Protein AF-A0A5N5EXM8-F1 (afdb_monomer_lite)

Organism: NCBI:txid2448454

Foldseek 3Di:
DDFDDDPNDTQDEDEDEDADPVVLVVVVVCVVVDVDSHAEYEHEPCWAQDPVRAIDNPSVLVSCVVCVVVHQYEYEDPDDPRHVVVSVVSPHPYYDDPCVPPVDDDDDDDDDDPVVVVVVVCVVVVVD

InterPro domains:
  IPR002638 Quinolinate phosphoribosyl transferase, C-terminal [PF01729] (15-112)
  IPR013785 Aldolase-type TIM barrel [G3DSA:3.20.20.70] (2-102)
  IPR027277 Nicotinate-nucleotide pyrophosphorylase/Putative pyrophosphorylase ModD [PTHR32179] (9-127)
  IPR036068 Nicotinate phosphoribosyltransferase-like, C-terminal [SSF51690] (15-113)

pLDDT: mean 89.44, std 12.54, range [37.5, 98.56]

Structure (mmCIF, N/CA/C/O backbone):
data_AF-A0A5N5EXM8-F1
#
_entry.id   AF-A0A5N5EXM8-F1
#
loop_
_atom_site.group_PDB
_atom_site.id
_atom_site.type_symbol
_atom_site.label_atom_id
_atom_site.label_alt_id
_atom_site.label_comp_id
_atom_site.label_asym_id
_atom_site.label_entity_id
_atom_site.label_seq_id
_atom_site.pdbx_PDB_ins_code
_atom_site.Cartn_x
_atom_site.Cartn_y
_atom_site.Cartn_z
_atom_site.occupancy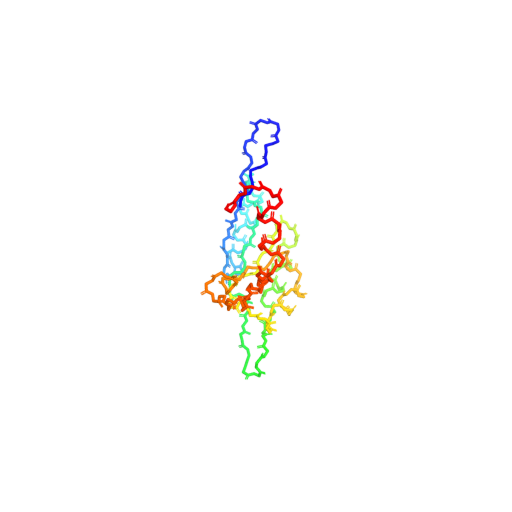
_atom_site.B_iso_or_equiv
_atom_site.auth_seq_id
_atom_site.auth_comp_id
_atom_site.auth_asym_id
_atom_site.auth_atom_id
_atom_site.pdbx_PDB_model_num
ATOM 1 N N . MET A 1 1 ? -4.804 11.416 -8.359 1.00 49.91 1 MET A N 1
ATOM 2 C CA . MET A 1 1 ? -5.907 12.029 -7.591 1.00 49.91 1 MET A CA 1
ATOM 3 C C . MET A 1 1 ? -6.946 12.555 -8.580 1.00 49.91 1 MET A C 1
ATOM 5 O O . MET A 1 1 ? -6.707 13.566 -9.232 1.00 49.91 1 MET A O 1
ATOM 9 N N . MET A 1 2 ? -8.022 11.794 -8.800 1.00 37.50 2 MET A N 1
ATOM 10 C CA . MET A 1 2 ? -9.098 12.139 -9.739 1.00 37.50 2 MET A CA 1
ATOM 11 C C . MET A 1 2 ? -10.148 12.976 -9.007 1.00 37.50 2 MET A C 1
ATOM 13 O O . MET A 1 2 ? -10.551 12.634 -7.904 1.00 37.50 2 MET A O 1
ATOM 17 N N . LYS A 1 3 ? -10.577 14.088 -9.606 1.00 45.25 3 LYS A N 1
ATOM 18 C CA . LYS A 1 3 ? -11.705 14.878 -9.104 1.00 45.25 3 LYS A CA 1
ATOM 19 C C . LYS A 1 3 ? -12.988 14.229 -9.613 1.00 45.25 3 LYS A C 1
ATOM 21 O O . LYS A 1 3 ? -13.165 14.152 -10.826 1.00 45.25 3 LYS A O 1
ATOM 26 N N . VAL A 1 4 ? -13.877 13.800 -8.722 1.00 53.84 4 VAL A N 1
ATOM 27 C CA . VAL A 1 4 ? -15.237 13.397 -9.103 1.00 53.84 4 VAL A CA 1
ATOM 28 C C . VAL A 1 4 ? -16.201 14.461 -8.597 1.00 53.84 4 VAL A C 1
ATOM 30 O O . VAL A 1 4 ? -16.301 14.720 -7.399 1.00 53.84 4 VAL A O 1
ATOM 33 N N . GLN A 1 5 ? -16.877 15.119 -9.534 1.00 46.78 5 GLN A N 1
ATOM 34 C CA . GLN A 1 5 ? -17.912 16.100 -9.242 1.00 46.78 5 GLN A CA 1
ATOM 35 C C . GLN A 1 5 ? -19.246 15.360 -9.153 1.00 46.78 5 GLN A C 1
ATOM 37 O O . GLN A 1 5 ? -19.756 14.883 -10.163 1.00 46.78 5 GLN A O 1
ATOM 42 N N . VAL A 1 6 ? -19.790 15.244 -7.942 1.00 57.97 6 VAL A N 1
ATOM 43 C CA . VAL A 1 6 ? -21.138 14.715 -7.702 1.00 57.97 6 VAL A CA 1
ATOM 44 C C . VAL A 1 6 ? -21.958 15.859 -7.113 1.00 57.97 6 VAL A C 1
ATOM 46 O O . VAL A 1 6 ? -21.540 16.481 -6.138 1.00 57.97 6 VAL A O 1
ATOM 49 N N . ASP A 1 7 ? -23.071 16.199 -7.762 1.00 62.25 7 ASP A N 1
ATOM 50 C CA . ASP A 1 7 ? -24.045 17.204 -7.307 1.00 62.25 7 ASP A CA 1
ATOM 51 C C . ASP A 1 7 ? -23.477 18.607 -7.011 1.00 62.25 7 ASP A C 1
ATOM 53 O O . ASP A 1 7 ? -23.943 19.320 -6.126 1.00 62.25 7 ASP A O 1
ATOM 57 N N . GLY A 1 8 ? -22.446 19.032 -7.750 1.00 61.28 8 GLY A N 1
ATOM 58 C CA . GLY A 1 8 ? -21.859 20.372 -7.605 1.00 61.28 8 GLY A CA 1
ATOM 59 C C . GLY A 1 8 ? -20.961 20.557 -6.374 1.00 61.28 8 GLY A C 1
ATOM 60 O O . GLY A 1 8 ? -20.442 21.653 -6.169 1.00 61.28 8 GLY A O 1
ATOM 61 N N . VAL A 1 9 ? -20.720 19.497 -5.596 1.00 61.97 9 VAL A N 1
ATOM 62 C CA . VAL A 1 9 ? -19.810 19.502 -4.446 1.00 61.97 9 VAL A CA 1
ATOM 63 C C . VAL A 1 9 ? -18.504 18.804 -4.829 1.00 61.97 9 VAL A C 1
ATOM 65 O O . VAL A 1 9 ? -18.501 17.682 -5.338 1.00 61.97 9 VAL A O 1
ATOM 68 N N . PHE A 1 10 ? -17.369 19.467 -4.594 1.00 64.44 10 PHE A N 1
ATOM 69 C CA . PHE A 1 10 ? -16.054 18.854 -4.777 1.00 64.44 10 PHE A CA 1
ATOM 70 C C . PHE A 1 10 ? -15.818 17.810 -3.684 1.00 64.44 10 PHE A C 1
ATOM 72 O O . PHE A 1 10 ? -15.645 18.156 -2.515 1.00 64.44 10 PHE A O 1
ATOM 79 N N . ARG A 1 11 ? -15.795 16.530 -4.066 1.00 64.25 11 ARG A N 1
ATOM 80 C CA . ARG A 1 11 ? -15.317 15.448 -3.206 1.00 64.25 11 ARG A CA 1
ATOM 81 C C . ARG A 1 11 ? -13.817 15.284 -3.428 1.00 64.25 11 ARG A C 1
ATOM 83 O O . ARG A 1 11 ? -13.375 15.065 -4.555 1.00 64.25 11 ARG A O 1
ATOM 90 N N . PHE A 1 12 ? -13.050 15.446 -2.359 1.00 76.94 12 PHE A N 1
ATOM 91 C CA . PHE A 1 12 ? -11.625 15.151 -2.340 1.00 76.94 12 PHE A CA 1
ATOM 92 C C . PHE A 1 12 ? -11.425 13.877 -1.538 1.00 76.94 12 PHE A C 1
ATOM 94 O O . PHE A 1 12 ? -11.773 13.836 -0.358 1.00 76.94 12 PHE A O 1
ATOM 101 N N . ASP A 1 13 ? -10.863 12.865 -2.185 1.00 81.75 13 ASP A N 1
ATOM 102 C CA . ASP A 1 13 ? -10.449 11.649 -1.503 1.00 81.75 13 ASP A CA 1
ATOM 103 C C . ASP A 1 13 ? -9.234 11.993 -0.642 1.00 81.75 13 ASP A C 1
ATOM 105 O O . ASP A 1 13 ? -8.198 12.428 -1.157 1.00 81.75 13 ASP A O 1
ATOM 109 N N . SER A 1 14 ? -9.381 11.870 0.678 1.00 91.00 14 SER A N 1
ATOM 110 C CA . SER A 1 14 ? -8.264 11.994 1.610 1.00 91.00 14 SER A CA 1
ATOM 111 C C . SER A 1 14 ? -7.818 10.623 2.104 1.00 91.00 14 SER A C 1
ATOM 113 O O . SER A 1 14 ? -8.627 9.709 2.299 1.00 91.00 14 SER A O 1
ATOM 115 N N . GLN A 1 15 ? -6.509 10.506 2.303 1.00 96.00 15 GLN A N 1
ATOM 116 C CA . GLN A 1 15 ? -5.807 9.330 2.800 1.00 96.00 15 GLN A CA 1
ATOM 117 C C . GLN A 1 15 ? -5.000 9.734 4.029 1.00 96.00 15 GLN A C 1
ATOM 119 O O . GLN A 1 15 ? -4.482 10.851 4.092 1.00 96.00 15 GLN A O 1
ATOM 124 N N . VAL A 1 16 ? -4.891 8.823 4.991 1.00 97.44 16 VAL A N 1
ATOM 125 C CA . VAL A 1 16 ? -4.040 8.983 6.172 1.00 97.44 16 VAL A CA 1
ATOM 126 C C . VAL A 1 16 ? -3.047 7.831 6.245 1.00 97.44 16 VAL A C 1
ATOM 128 O O . VAL A 1 16 ? -3.393 6.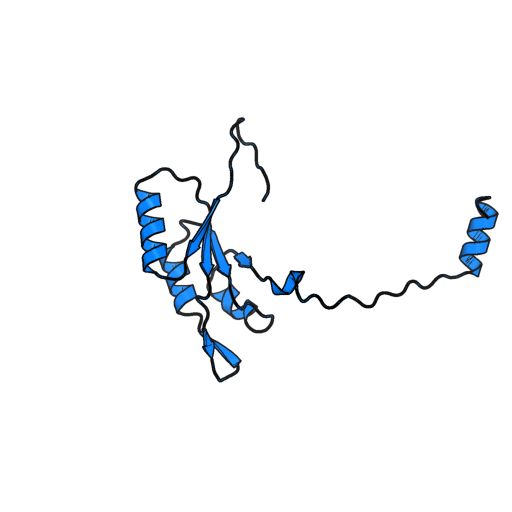697 5.924 1.00 97.44 16 VAL A O 1
ATOM 131 N N . GLU A 1 17 ? -1.813 8.126 6.636 1.00 98.25 17 GLU A N 1
ATOM 132 C CA . GLU A 1 17 ? -0.782 7.123 6.902 1.00 98.25 17 GLU A CA 1
ATOM 133 C C . GLU A 1 17 ? -0.829 6.689 8.365 1.00 98.25 17 GLU A C 1
ATOM 135 O O . GLU A 1 17 ? -1.009 7.518 9.256 1.00 98.25 17 GLU A O 1
ATOM 140 N N . THR A 1 18 ? -0.645 5.393 8.597 1.00 98.38 18 THR A N 1
ATOM 141 C CA . THR A 1 18 ? -0.538 4.781 9.920 1.00 98.38 18 THR A CA 1
ATOM 142 C C . THR A 1 18 ? 0.592 3.759 9.923 1.00 98.38 18 THR A C 1
ATOM 144 O O . THR A 1 18 ? 0.847 3.090 8.922 1.00 98.38 18 THR A O 1
ATOM 147 N N . ARG A 1 19 ? 1.265 3.637 11.063 1.00 97.75 19 ARG A N 1
ATOM 148 C CA . ARG A 1 19 ? 2.423 2.763 11.297 1.00 97.75 19 ARG A CA 1
ATOM 149 C C . ARG A 1 19 ? 2.211 1.822 12.475 1.00 97.75 19 ARG A C 1
ATOM 151 O O . ARG A 1 19 ? 2.975 0.880 12.663 1.00 97.75 19 ARG A O 1
ATOM 158 N N . THR A 1 20 ? 1.182 2.067 13.284 1.00 98.06 20 THR A N 1
ATOM 159 C CA . THR A 1 20 ? 0.875 1.279 14.482 1.00 98.06 20 THR A CA 1
ATOM 160 C C . THR A 1 20 ? -0.620 0.999 14.599 1.00 98.06 20 THR A C 1
ATOM 162 O O . THR A 1 20 ? -1.446 1.728 14.049 1.00 98.06 20 THR A O 1
ATOM 165 N N . PHE A 1 21 ? -0.985 -0.038 15.356 1.00 98.38 21 PHE A N 1
ATOM 166 C CA . PHE A 1 21 ? -2.390 -0.332 15.651 1.00 98.38 21 PHE A CA 1
ATOM 167 C C . PHE A 1 21 ? -3.078 0.801 16.417 1.00 98.38 21 PHE A C 1
ATOM 169 O O . PHE A 1 21 ? -4.220 1.120 16.112 1.00 98.38 21 PHE A O 1
ATOM 176 N N . GLU A 1 22 ? -2.370 1.465 17.335 1.00 98.44 22 GLU A N 1
ATOM 177 C CA . GLU A 1 22 ? -2.905 2.606 18.088 1.00 98.44 22 GLU A CA 1
ATOM 178 C C . GLU A 1 22 ? -3.304 3.765 17.156 1.00 98.44 22 GLU A C 1
ATOM 180 O O . GLU A 1 22 ? -4.329 4.415 17.352 1.00 98.44 22 GLU A O 1
ATOM 185 N N . GLU A 1 23 ? -2.518 4.025 16.108 1.00 98.56 23 GLU A N 1
ATOM 186 C CA . GLU A 1 23 ? -2.862 5.032 15.099 1.00 98.56 23 GLU A CA 1
ATOM 187 C C . GLU A 1 23 ? -4.089 4.626 14.277 1.00 98.56 23 GLU A C 1
ATOM 189 O O . GLU A 1 23 ? -4.958 5.466 14.040 1.00 98.56 23 GLU A O 1
ATOM 194 N N . ILE A 1 24 ? -4.207 3.349 13.893 1.00 98.44 24 ILE A N 1
ATOM 195 C CA . ILE A 1 24 ? -5.405 2.833 13.210 1.00 98.44 24 ILE A CA 1
ATOM 196 C C . ILE A 1 24 ? -6.636 3.015 14.103 1.00 98.44 24 ILE A C 1
ATOM 198 O O . ILE A 1 24 ? -7.655 3.535 13.650 1.00 98.44 24 ILE A O 1
ATOM 202 N N . GLU A 1 25 ? -6.550 2.631 15.376 1.00 98.44 25 GLU A N 1
ATOM 203 C CA . GLU A 1 25 ? -7.645 2.769 16.340 1.00 98.44 25 GLU A CA 1
ATOM 204 C C . GLU A 1 25 ? -8.081 4.228 16.498 1.00 98.44 25 GLU A C 1
ATOM 206 O O . GLU A 1 25 ? -9.276 4.510 16.429 1.00 98.44 25 GLU A O 1
ATOM 211 N N . LYS A 1 26 ? -7.133 5.169 16.596 1.00 98.25 26 LYS A N 1
ATOM 212 C CA . LYS A 1 26 ? -7.428 6.613 16.641 1.00 98.25 26 LYS A CA 1
ATOM 213 C C . LYS A 1 26 ? -8.160 7.099 15.394 1.00 98.25 26 LYS A C 1
ATOM 215 O O . LYS A 1 26 ? -9.089 7.900 15.498 1.00 98.25 26 LYS A O 1
ATOM 220 N N . VAL A 1 27 ? -7.767 6.622 14.211 1.00 97.56 27 VAL A N 1
ATOM 221 C CA . VAL A 1 27 ? -8.450 6.964 12.954 1.00 97.56 27 VAL A CA 1
ATOM 222 C C . VAL A 1 27 ? -9.884 6.430 12.954 1.00 97.56 27 VAL A C 1
ATOM 224 O O . VAL A 1 27 ? -10.813 7.162 12.603 1.00 97.56 27 VAL A O 1
ATOM 227 N N . LEU A 1 28 ? -10.080 5.179 13.377 1.00 97.38 28 LEU A N 1
ATOM 228 C CA . LEU A 1 28 ? -11.401 4.554 13.462 1.00 97.38 28 LEU A CA 1
ATOM 229 C C . LEU A 1 28 ? -12.298 5.251 14.495 1.00 97.38 28 LEU A C 1
ATOM 231 O O . LEU A 1 28 ? -13.473 5.498 14.217 1.00 97.38 28 LEU A O 1
ATOM 235 N N . GLU A 1 29 ? -11.750 5.611 15.656 1.00 97.38 29 GLU A N 1
ATOM 236 C CA . GLU A 1 29 ? -12.457 6.365 16.691 1.00 97.38 29 GLU A CA 1
ATOM 237 C C . GLU A 1 29 ? -12.905 7.728 16.155 1.00 97.38 29 GLU A C 1
ATOM 239 O O . GLU A 1 29 ? -14.099 8.043 16.190 1.00 97.38 29 GLU A O 1
ATOM 244 N N . TYR A 1 30 ? -11.982 8.501 15.575 1.00 95.88 30 TYR A N 1
ATOM 245 C CA . TYR A 1 30 ? -12.284 9.808 14.995 1.00 95.88 30 TYR A CA 1
ATOM 246 C C . TYR A 1 30 ? -13.385 9.721 13.930 1.00 95.88 30 TYR A C 1
ATOM 248 O O . TYR A 1 30 ? -14.337 10.506 13.943 1.00 95.88 30 TYR A O 1
ATOM 256 N N . ALA A 1 31 ? -13.291 8.735 13.035 1.00 94.31 31 ALA A N 1
ATOM 257 C CA . ALA A 1 31 ? -14.278 8.508 11.988 1.00 94.31 31 ALA A CA 1
ATOM 258 C C . ALA A 1 31 ? -15.656 8.082 12.516 1.00 94.31 31 ALA A C 1
ATOM 260 O O . ALA A 1 31 ? -16.668 8.364 11.876 1.00 94.31 31 ALA A O 1
ATOM 261 N N . SER A 1 32 ? -15.714 7.409 13.668 1.00 94.38 32 SER A N 1
ATOM 262 C CA . SER A 1 32 ? -16.983 7.021 14.295 1.00 94.38 32 SER A CA 1
ATOM 263 C C . SER A 1 32 ? -17.715 8.206 14.933 1.00 94.38 32 SER A C 1
ATOM 265 O O . SER A 1 32 ? -18.943 8.218 14.991 1.00 94.38 32 SER A O 1
ATOM 267 N N . GLN A 1 33 ? -16.967 9.215 15.387 1.00 95.38 33 GLN A N 1
ATOM 268 C CA . GLN A 1 33 ? -17.500 10.383 16.093 1.00 95.38 33 GLN A CA 1
ATOM 269 C C . GLN A 1 33 ? -17.756 11.571 15.159 1.00 95.38 33 GLN A C 1
ATOM 271 O O . GLN A 1 33 ? -18.595 12.423 15.450 1.00 95.38 33 GLN A O 1
ATOM 276 N N . THR A 1 34 ? -17.040 11.640 14.034 1.00 91.06 34 THR A N 1
ATOM 277 C CA . THR A 1 34 ? -17.049 12.793 13.132 1.00 91.06 34 THR A CA 1
ATOM 278 C C . THR A 1 34 ? -17.334 12.367 11.701 1.00 91.06 34 THR A C 1
ATOM 280 O O . THR A 1 34 ? -16.750 11.420 11.180 1.00 91.06 34 THR A O 1
ATOM 283 N N . LYS A 1 35 ? -18.178 13.134 11.003 1.00 88.62 35 LYS A N 1
ATOM 284 C CA . LYS A 1 35 ? -18.320 12.990 9.553 1.00 88.62 35 LYS A CA 1
ATOM 285 C C . LYS A 1 35 ? -17.009 13.403 8.878 1.00 88.62 35 LYS A C 1
ATOM 287 O O . LYS A 1 35 ? -16.699 14.589 8.808 1.00 88.62 35 LYS A O 1
ATOM 292 N N . THR A 1 36 ? -16.262 12.427 8.379 1.00 88.75 36 THR A N 1
ATOM 293 C CA . THR A 1 36 ? -14.971 12.629 7.711 1.00 88.75 36 THR A CA 1
ATOM 294 C C . THR A 1 36 ? -15.072 12.413 6.199 1.00 88.75 36 THR A C 1
ATOM 296 O O . THR A 1 36 ? -15.945 11.691 5.718 1.00 88.75 36 THR A O 1
ATOM 299 N N . SER A 1 37 ? -14.181 13.057 5.442 1.00 89.62 37 SER A N 1
ATOM 300 C CA . SER A 1 37 ? -13.953 12.781 4.017 1.00 89.62 37 SER A CA 1
ATOM 301 C C . SER A 1 37 ? -12.867 11.728 3.786 1.00 89.62 37 SER A C 1
ATOM 303 O O . SER A 1 37 ? -12.505 11.488 2.639 1.00 89.62 37 SER A O 1
ATOM 305 N N . LEU A 1 38 ? -12.315 11.148 4.859 1.00 93.44 38 LEU A N 1
ATOM 306 C CA . LEU A 1 38 ? -11.308 10.100 4.774 1.00 93.44 38 LEU A CA 1
ATOM 307 C C . LEU A 1 38 ? -11.868 8.907 4.001 1.00 93.44 38 LEU A C 1
ATOM 309 O O . LEU A 1 38 ? -12.969 8.436 4.275 1.00 93.44 38 LEU A O 1
ATOM 313 N N . THR A 1 3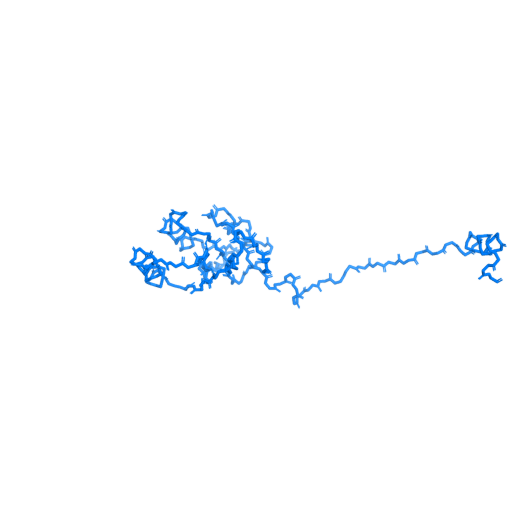9 ? -11.092 8.435 3.036 1.00 94.75 39 THR A N 1
ATOM 314 C CA . THR A 1 39 ? -11.471 7.324 2.152 1.00 94.75 39 THR A CA 1
ATOM 315 C C . THR A 1 39 ? -10.572 6.110 2.343 1.00 94.75 39 THR A C 1
ATOM 317 O O . THR A 1 39 ? -11.027 4.979 2.177 1.00 94.75 39 THR A O 1
ATOM 320 N N . ARG A 1 40 ? -9.317 6.336 2.753 1.00 97.12 40 ARG A N 1
ATOM 321 C CA . ARG A 1 40 ? -8.279 5.310 2.780 1.00 97.12 40 ARG A CA 1
ATOM 322 C C . ARG A 1 40 ? -7.335 5.446 3.966 1.00 97.12 40 ARG A C 1
ATOM 324 O O . ARG A 1 40 ? -6.943 6.556 4.331 1.00 97.12 40 ARG A O 1
ATOM 331 N N . ILE A 1 41 ? -6.915 4.304 4.498 1.00 98.38 41 ILE A N 1
ATOM 332 C CA . ILE A 1 41 ? -5.842 4.188 5.486 1.00 98.38 41 ILE A CA 1
ATOM 333 C C . ILE A 1 41 ? -4.659 3.473 4.830 1.00 98.38 41 ILE A C 1
ATOM 335 O O . ILE A 1 41 ? -4.793 2.356 4.329 1.00 98.38 41 ILE A O 1
ATOM 339 N N . MET A 1 42 ? -3.498 4.121 4.829 1.00 98.50 42 MET A N 1
ATOM 340 C CA . MET A 1 42 ? -2.237 3.524 4.404 1.00 98.50 42 MET A CA 1
ATOM 341 C C . MET A 1 42 ? -1.523 2.904 5.598 1.00 98.50 42 MET A C 1
ATOM 343 O O . MET A 1 42 ? -1.345 3.544 6.632 1.00 98.50 42 MET A O 1
ATOM 347 N N . LEU A 1 43 ? -1.130 1.653 5.427 1.00 98.38 43 LEU A N 1
ATOM 348 C CA . LEU A 1 43 ? -0.448 0.800 6.383 1.00 98.38 43 LEU A CA 1
ATOM 349 C C . LEU A 1 43 ? 1.035 0.795 6.002 1.00 98.38 43 LEU A C 1
ATOM 351 O O . LEU A 1 43 ? 1.465 0.025 5.140 1.00 98.38 43 LEU A O 1
ATOM 355 N N . ASP A 1 44 ? 1.798 1.721 6.582 1.00 97.44 44 ASP A N 1
ATOM 356 C CA . ASP A 1 44 ? 3.202 1.934 6.236 1.00 97.44 44 ASP A CA 1
ATOM 357 C C . ASP A 1 44 ? 4.123 1.004 7.034 1.00 97.44 44 ASP A C 1
ATOM 359 O O . ASP A 1 44 ? 4.070 0.949 8.264 1.00 97.44 44 ASP A O 1
ATOM 363 N N . ASN A 1 45 ? 4.985 0.278 6.317 1.00 93.38 45 ASN A N 1
ATOM 364 C CA . ASN A 1 45 ? 6.023 -0.598 6.866 1.00 93.38 45 ASN A CA 1
ATOM 365 C C . ASN A 1 45 ? 5.519 -1.681 7.846 1.00 93.38 45 ASN A C 1
ATOM 367 O O . ASN A 1 45 ? 6.246 -2.096 8.747 1.00 93.38 45 ASN A O 1
ATOM 371 N N . MET A 1 46 ? 4.305 -2.204 7.639 1.00 96.19 46 MET A N 1
ATOM 372 C CA . MET A 1 46 ? 3.740 -3.318 8.429 1.00 96.19 46 MET A CA 1
ATOM 373 C C . MET A 1 46 ? 4.140 -4.717 7.919 1.00 96.19 46 MET A C 1
ATOM 375 O O . MET A 1 46 ? 3.535 -5.721 8.293 1.00 96.19 46 MET A O 1
ATOM 379 N N . VAL A 1 47 ? 5.142 -4.786 7.041 1.00 94.88 47 VAL A N 1
ATOM 380 C CA . VAL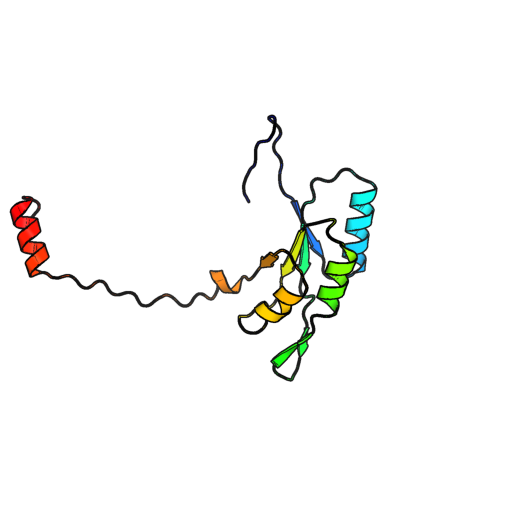 A 1 47 ? 5.680 -6.020 6.456 1.00 94.88 47 VAL A CA 1
ATOM 381 C C . VAL A 1 47 ? 7.138 -6.145 6.875 1.00 94.88 47 VAL A C 1
ATOM 383 O O . VAL A 1 47 ? 7.933 -5.235 6.636 1.00 94.88 47 VAL A O 1
ATOM 386 N N . VAL A 1 48 ? 7.499 -7.268 7.497 1.00 93.69 48 VAL A N 1
ATOM 387 C CA . VAL A 1 48 ? 8.830 -7.463 8.085 1.00 93.69 48 VAL A CA 1
ATOM 388 C C . VAL A 1 48 ? 9.635 -8.468 7.256 1.00 93.69 48 VAL A C 1
ATOM 390 O O . VAL A 1 48 ? 9.201 -9.609 7.109 1.00 93.69 48 VAL A O 1
ATOM 393 N N . PRO A 1 49 ? 10.817 -8.105 6.727 1.00 90.94 49 PRO A N 1
ATOM 394 C CA . PRO A 1 49 ? 11.699 -9.056 6.054 1.00 90.94 49 PRO A CA 1
ATOM 395 C C . PRO A 1 49 ? 12.210 -10.142 7.005 1.00 90.94 49 PRO A C 1
ATOM 397 O O . PRO A 1 49 ? 12.628 -9.854 8.127 1.00 90.94 49 PRO A O 1
ATOM 400 N N . LEU A 1 50 ? 12.232 -11.387 6.536 1.00 91.75 50 LEU A N 1
ATOM 401 C CA . LEU A 1 50 ? 12.753 -12.535 7.270 1.00 91.75 50 LEU A CA 1
ATOM 402 C C . LEU A 1 50 ? 14.138 -12.952 6.735 1.00 91.75 50 LEU A C 1
ATOM 404 O O . LEU A 1 50 ? 14.423 -12.785 5.546 1.00 91.75 50 LEU A O 1
ATOM 408 N N . PRO A 1 51 ? 15.013 -13.558 7.566 1.00 90.50 51 PRO A N 1
ATOM 409 C CA . PRO A 1 51 ? 16.364 -13.960 7.146 1.00 90.50 51 PRO A CA 1
ATOM 410 C C . PRO A 1 51 ? 16.415 -14.986 6.003 1.00 90.50 51 PRO A C 1
ATOM 412 O O . PRO A 1 51 ? 17.448 -15.142 5.360 1.00 90.50 51 PRO A O 1
ATOM 415 N N . ASN A 1 52 ? 15.319 -15.708 5.764 1.00 87.94 52 ASN A N 1
ATOM 416 C CA . ASN A 1 52 ? 15.190 -16.708 4.703 1.00 87.94 52 ASN A CA 1
ATOM 417 C C . ASN A 1 52 ? 14.778 -16.108 3.343 1.00 87.94 52 ASN A C 1
ATOM 419 O O . ASN A 1 52 ? 14.554 -16.868 2.404 1.00 87.94 52 ASN A O 1
ATOM 423 N N . GLY A 1 53 ? 14.657 -14.780 3.240 1.00 82.50 53 GLY A N 1
ATOM 424 C CA . GLY A 1 53 ? 14.227 -14.089 2.023 1.00 82.50 53 GLY A CA 1
ATOM 425 C C . GLY A 1 53 ? 12.708 -14.008 1.837 1.00 82.50 53 GLY A C 1
ATOM 426 O O . GLY A 1 53 ? 12.262 -13.504 0.811 1.00 82.50 53 GLY A O 1
ATOM 427 N N . ASP A 1 54 ? 11.921 -14.483 2.805 1.00 89.38 54 ASP A N 1
ATOM 428 C CA . ASP A 1 54 ? 10.467 -14.292 2.859 1.00 89.38 54 ASP A CA 1
ATOM 429 C C . ASP A 1 54 ? 10.116 -13.026 3.675 1.00 89.38 54 ASP A C 1
ATOM 431 O O . ASP A 1 54 ? 10.995 -12.331 4.190 1.00 89.38 54 ASP A O 1
ATOM 435 N N . VAL A 1 55 ? 8.828 -12.716 3.810 1.00 94.00 55 VAL A N 1
ATOM 436 C CA . VAL A 1 55 ? 8.311 -11.620 4.640 1.00 94.00 55 VAL A CA 1
ATOM 437 C C . VAL A 1 55 ? 7.239 -12.097 5.613 1.00 94.00 55 VAL A C 1
ATOM 439 O O . VAL A 1 55 ? 6.416 -12.949 5.282 1.00 94.00 55 VAL A O 1
ATOM 442 N N . ASP A 1 56 ? 7.215 -11.534 6.814 1.00 95.81 56 ASP A N 1
ATOM 443 C CA . ASP A 1 56 ? 6.101 -11.653 7.750 1.00 95.81 56 ASP A CA 1
ATOM 444 C C . ASP A 1 56 ? 5.086 -10.537 7.476 1.00 95.81 56 ASP A C 1
ATOM 446 O O . ASP A 1 56 ? 5.422 -9.350 7.469 1.00 95.81 56 ASP A O 1
ATOM 450 N N . VAL A 1 57 ? 3.845 -10.945 7.220 1.00 97.19 57 VAL A N 1
ATOM 451 C CA . VAL A 1 57 ? 2.708 -10.068 6.912 1.00 97.19 57 VAL A CA 1
ATOM 452 C C . VAL A 1 57 ? 1.640 -10.092 8.007 1.00 97.19 57 VAL A C 1
ATOM 454 O O . VAL A 1 57 ? 0.589 -9.480 7.847 1.00 97.19 57 VAL A O 1
ATOM 457 N N . SER A 1 58 ? 1.891 -10.768 9.131 1.00 97.62 58 SER A N 1
ATOM 458 C CA . SER A 1 58 ? 0.911 -10.958 10.206 1.00 97.62 58 SER A CA 1
ATOM 459 C C . SER A 1 58 ? 0.387 -9.638 10.776 1.00 97.62 58 SER A C 1
ATOM 461 O O . SER A 1 58 ? -0.809 -9.503 11.033 1.00 97.62 58 SER A O 1
ATOM 463 N N . MET A 1 59 ? 1.258 -8.635 10.918 1.00 97.81 59 MET A N 1
ATOM 464 C CA . MET A 1 59 ? 0.866 -7.293 11.351 1.00 97.81 59 MET A CA 1
ATOM 465 C C . MET A 1 59 ? -0.074 -6.627 10.336 1.00 97.81 59 MET A C 1
ATOM 467 O O . MET A 1 59 ? -1.101 -6.071 10.725 1.00 97.81 59 MET A O 1
ATOM 471 N N . LEU A 1 60 ? 0.240 -6.729 9.041 1.00 98.19 60 LEU A N 1
ATOM 472 C CA . LEU A 1 60 ? -0.589 -6.190 7.963 1.00 98.19 60 LEU A CA 1
ATOM 473 C C . LEU A 1 60 ? -1.966 -6.876 7.909 1.00 98.19 60 LEU A C 1
ATOM 475 O O . LEU A 1 60 ? -2.984 -6.193 7.839 1.00 98.19 60 LEU A O 1
ATOM 479 N N . GLU A 1 61 ? -2.023 -8.205 8.021 1.00 98.38 61 GLU A N 1
ATOM 480 C CA . GLU A 1 61 ? -3.283 -8.968 8.062 1.00 98.38 61 GLU A CA 1
ATOM 481 C C . GLU A 1 61 ? -4.163 -8.565 9.252 1.00 98.38 61 GLU A C 1
ATOM 483 O O . GLU A 1 61 ? -5.375 -8.377 9.113 1.00 98.38 61 GLU A O 1
ATOM 488 N N . GLN A 1 62 ? -3.559 -8.399 10.432 1.00 98.50 62 GLN A N 1
ATOM 489 C CA . GLN A 1 62 ? -4.266 -7.929 11.622 1.00 98.50 62 GLN A CA 1
ATOM 490 C C . GLN A 1 62 ? -4.805 -6.509 11.431 1.00 98.50 62 GLN A C 1
ATOM 492 O O . GLN A 1 62 ? -5.936 -6.236 11.830 1.00 98.50 62 GLN A O 1
ATOM 497 N N . ALA A 1 63 ? -4.040 -5.626 10.788 1.00 98.56 63 ALA A N 1
ATOM 498 C CA . ALA A 1 63 ? -4.453 -4.255 10.509 1.00 98.56 63 ALA A CA 1
ATOM 499 C C . ALA A 1 63 ? -5.628 -4.203 9.521 1.00 98.56 63 ALA A C 1
ATOM 501 O O . ALA A 1 63 ? -6.626 -3.531 9.786 1.00 98.56 63 ALA A O 1
ATOM 502 N N . VAL A 1 64 ? -5.565 -4.973 8.429 1.00 98.50 64 VAL A N 1
ATOM 503 C CA . VAL A 1 64 ? -6.672 -5.111 7.466 1.00 98.50 64 VAL A CA 1
ATOM 504 C C . VAL A 1 64 ? -7.932 -5.620 8.167 1.00 98.50 64 VAL A C 1
ATOM 506 O O . VAL A 1 64 ? -9.016 -5.054 8.000 1.00 98.50 64 VAL A O 1
ATOM 509 N N . LYS A 1 65 ? -7.792 -6.643 9.018 1.00 98.50 65 LYS A N 1
ATOM 510 C CA . LYS A 1 65 ? -8.905 -7.192 9.799 1.00 98.50 65 LYS A CA 1
ATOM 511 C C . LYS A 1 65 ? -9.480 -6.187 10.800 1.00 98.50 65 LYS A C 1
ATOM 513 O O . LYS A 1 65 ? -10.691 -6.150 10.977 1.00 98.50 65 LYS A O 1
ATOM 518 N N . LEU A 1 66 ? -8.641 -5.380 11.449 1.00 98.44 66 LEU A N 1
ATOM 519 C CA . LEU A 1 66 ? -9.069 -4.340 12.391 1.00 98.44 66 LEU A CA 1
ATOM 520 C C . LEU A 1 66 ? -9.882 -3.236 11.693 1.00 98.44 66 LEU A C 1
ATOM 522 O O . LEU A 1 66 ? -10.894 -2.764 12.222 1.00 98.44 66 LEU A O 1
ATOM 526 N N . ILE A 1 67 ? -9.455 -2.836 10.493 1.00 98.25 67 ILE A N 1
ATOM 527 C CA . ILE A 1 67 ? -10.154 -1.833 9.680 1.00 98.25 67 ILE A CA 1
ATOM 528 C C . ILE A 1 67 ? -11.516 -2.365 9.216 1.00 98.25 67 ILE A C 1
ATOM 530 O O . ILE A 1 67 ? -12.478 -1.595 9.168 1.00 98.25 67 ILE A O 1
ATOM 534 N N . ASP A 1 68 ? -11.622 -3.672 8.959 1.00 97.69 68 ASP A N 1
ATOM 535 C CA . ASP A 1 68 ? -12.879 -4.382 8.680 1.00 97.69 68 ASP A CA 1
ATOM 536 C C . ASP A 1 68 ? -13.689 -3.736 7.544 1.00 97.69 68 ASP A C 1
ATOM 538 O O . ASP A 1 68 ? -14.876 -3.437 7.662 1.00 97.69 68 ASP A O 1
ATOM 542 N N . ARG A 1 69 ? -13.004 -3.428 6.434 1.00 96.62 69 ARG A N 1
ATOM 543 C CA . ARG A 1 69 ? -13.580 -2.814 5.220 1.00 96.62 69 ARG A CA 1
ATOM 544 C C . ARG A 1 69 ? -14.284 -1.463 5.434 1.00 96.62 69 ARG A C 1
ATOM 546 O O . ARG A 1 69 ? -14.989 -0.999 4.538 1.00 96.62 69 ARG A O 1
ATOM 553 N N . ARG A 1 70 ? -14.091 -0.806 6.586 1.00 95.81 70 ARG A N 1
ATOM 554 C CA . ARG A 1 70 ? -14.632 0.540 6.867 1.00 95.81 70 ARG A CA 1
ATOM 555 C C . ARG A 1 70 ? -13.964 1.634 6.034 1.00 95.81 70 ARG A C 1
ATOM 557 O O . ARG A 1 70 ? -14.588 2.654 5.763 1.00 95.81 70 ARG A O 1
ATOM 564 N N . PHE A 1 71 ? -12.722 1.396 5.625 1.00 97.31 71 PHE A N 1
ATOM 565 C CA . PHE A 1 71 ? -11.934 2.232 4.725 1.00 97.31 71 PHE A CA 1
ATOM 566 C C . PHE A 1 71 ? -11.246 1.348 3.693 1.00 97.31 71 PHE A C 1
ATOM 568 O O . PHE A 1 71 ? -11.002 0.169 3.964 1.00 97.31 71 PHE A O 1
ATOM 575 N N . GLU A 1 72 ? -10.890 1.928 2.547 1.00 98.12 72 GLU A N 1
ATOM 576 C CA . GLU A 1 72 ? -9.900 1.301 1.674 1.00 98.12 72 GLU A CA 1
ATOM 577 C C . GLU A 1 72 ? -8.572 1.173 2.426 1.00 98.12 72 GLU A C 1
ATOM 579 O O . GLU A 1 72 ? -8.190 2.044 3.216 1.00 98.12 72 GLU A O 1
ATOM 584 N N . THR A 1 73 ? -7.849 0.100 2.149 1.00 98.50 73 THR A N 1
ATOM 585 C CA . THR A 1 73 ? -6.550 -0.190 2.750 1.00 98.50 73 THR A CA 1
ATOM 586 C C . THR A 1 73 ? -5.456 -0.160 1.694 1.00 98.50 73 THR A C 1
ATOM 588 O O . THR A 1 73 ? -5.628 -0.653 0.580 1.00 98.50 73 THR A O 1
ATOM 591 N N . GLU A 1 74 ? -4.314 0.428 2.036 1.00 98.56 74 GLU A N 1
ATOM 592 C CA . GLU A 1 74 ? -3.141 0.463 1.163 1.00 98.56 74 GLU A CA 1
ATOM 593 C C . GLU A 1 74 ? -1.897 0.007 1.914 1.00 98.56 74 GLU A C 1
ATOM 595 O O . GLU A 1 74 ? -1.542 0.614 2.917 1.00 98.56 74 GLU A O 1
ATOM 600 N N . ALA A 1 75 ? -1.211 -1.026 1.428 1.00 98.12 75 ALA A N 1
ATOM 601 C CA . ALA A 1 75 ? 0.114 -1.381 1.930 1.00 98.12 75 ALA A 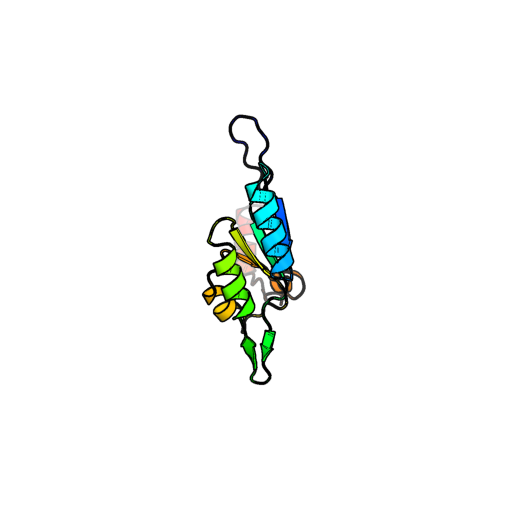CA 1
ATOM 602 C C . ALA A 1 75 ? 1.193 -0.510 1.270 1.00 98.12 75 ALA A C 1
ATOM 604 O O . ALA A 1 75 ? 1.235 -0.397 0.041 1.00 98.12 75 ALA A O 1
ATOM 605 N N . SER A 1 76 ? 2.090 0.047 2.086 1.00 95.44 76 SER A N 1
ATOM 606 C CA . SER A 1 76 ? 3.251 0.831 1.649 1.00 95.44 76 SER A CA 1
ATOM 607 C C . SER A 1 76 ? 4.519 0.394 2.389 1.00 95.44 76 SER A C 1
ATOM 609 O O . SER A 1 76 ? 4.464 -0.197 3.469 1.00 95.44 76 SER A O 1
ATOM 611 N N . GLY A 1 77 ? 5.672 0.717 1.801 1.00 89.12 77 GLY A N 1
ATOM 612 C CA . GLY A 1 77 ? 6.989 0.479 2.385 1.00 89.12 77 GLY A CA 1
ATOM 613 C C . GLY A 1 77 ? 7.622 -0.831 1.916 1.00 89.12 77 GLY A C 1
ATOM 614 O O . GLY A 1 77 ? 7.023 -1.898 1.998 1.00 89.12 77 GLY A O 1
ATOM 615 N N . ASN A 1 78 ? 8.852 -0.740 1.396 1.00 83.06 78 ASN A N 1
ATOM 616 C CA . ASN A 1 78 ? 9.703 -1.881 1.018 1.00 83.06 78 ASN A CA 1
ATOM 617 C C . ASN A 1 78 ? 9.036 -2.962 0.134 1.00 83.06 78 ASN A C 1
ATOM 619 O O . ASN A 1 78 ? 9.377 -4.143 0.207 1.00 83.06 78 ASN A O 1
ATOM 623 N N . VAL A 1 79 ? 8.105 -2.563 -0.737 1.00 91.50 79 VAL A N 1
ATOM 624 C CA . VAL A 1 79 ? 7.450 -3.464 -1.696 1.00 91.50 79 VAL A CA 1
ATOM 625 C C . VAL A 1 79 ? 8.410 -3.808 -2.836 1.00 91.50 79 VAL A C 1
ATOM 627 O O . VAL A 1 79 ? 8.857 -2.917 -3.565 1.00 91.50 79 VAL A O 1
ATOM 630 N N . THR A 1 80 ? 8.666 -5.100 -3.038 1.00 90.06 80 THR A N 1
ATOM 631 C CA . THR A 1 80 ? 9.488 -5.642 -4.129 1.00 90.06 80 THR A CA 1
ATOM 632 C C . THR A 1 80 ? 8.698 -6.662 -4.951 1.00 90.06 80 THR A C 1
ATOM 634 O O . THR A 1 80 ? 7.580 -7.034 -4.590 1.00 90.06 80 THR A O 1
ATOM 637 N N . LEU A 1 81 ? 9.261 -7.125 -6.072 1.00 90.31 81 LEU A N 1
ATOM 638 C CA . LEU A 1 81 ? 8.612 -8.131 -6.919 1.00 90.31 81 LEU A CA 1
ATOM 639 C C . LEU A 1 81 ? 8.432 -9.471 -6.186 1.00 90.31 81 LEU A C 1
ATOM 641 O O . LEU A 1 81 ? 7.469 -10.191 -6.432 1.00 90.31 81 LEU A O 1
ATOM 645 N N . GLU A 1 82 ? 9.343 -9.784 -5.270 1.00 90.50 82 GLU A N 1
ATOM 646 C CA . GLU A 1 82 ? 9.331 -10.996 -4.456 1.00 90.50 82 GLU A CA 1
ATOM 647 C C . GLU A 1 82 ? 8.272 -10.920 -3.347 1.00 90.50 82 GLU A C 1
ATOM 649 O O . GLU A 1 82 ? 7.632 -11.922 -3.034 1.00 90.50 82 GLU A O 1
ATOM 654 N N . THR A 1 83 ? 8.051 -9.733 -2.770 1.00 92.19 83 THR A N 1
ATOM 655 C CA . THR A 1 83 ? 7.167 -9.557 -1.606 1.00 92.19 83 THR A CA 1
ATOM 656 C C . THR A 1 83 ? 5.728 -9.209 -1.984 1.00 92.19 83 THR A C 1
ATOM 658 O O . THR A 1 83 ? 4.799 -9.581 -1.264 1.00 92.19 83 THR A O 1
ATOM 661 N N . VAL A 1 84 ? 5.508 -8.559 -3.136 1.00 95.00 84 VAL A N 1
ATOM 662 C CA . VAL A 1 84 ? 4.195 -8.022 -3.548 1.00 95.00 84 VAL A CA 1
ATOM 663 C C . VAL A 1 84 ? 3.082 -9.072 -3.571 1.00 95.00 84 VAL A C 1
ATOM 665 O O . VAL A 1 84 ? 1.946 -8.760 -3.219 1.00 95.00 84 VAL A O 1
ATOM 668 N N . HIS A 1 85 ? 3.388 -10.322 -3.934 1.00 95.56 85 HIS A N 1
ATOM 669 C CA . HIS A 1 85 ? 2.380 -11.383 -3.979 1.00 95.56 85 HIS A CA 1
ATOM 670 C C . HIS A 1 85 ? 1.822 -11.697 -2.586 1.00 95.56 85 HIS A C 1
ATOM 672 O O . HIS A 1 85 ? 0.607 -11.712 -2.400 1.00 95.56 85 HIS A O 1
ATOM 678 N N . LYS A 1 86 ? 2.705 -11.889 -1.600 1.00 95.88 86 LYS A N 1
ATOM 679 C CA . LYS A 1 86 ? 2.322 -12.202 -0.218 1.00 95.88 86 LYS A CA 1
ATOM 680 C C . LYS A 1 86 ? 1.631 -11.017 0.457 1.00 95.88 86 LYS A C 1
ATOM 682 O O . LYS A 1 86 ? 0.645 -11.205 1.158 1.00 95.88 86 LYS A O 1
ATOM 687 N N . ILE A 1 87 ? 2.084 -9.794 0.168 1.00 97.00 87 ILE A N 1
ATOM 688 C CA . ILE A 1 87 ? 1.415 -8.560 0.606 1.00 97.00 87 ILE A CA 1
ATOM 689 C C . ILE A 1 87 ? -0.015 -8.509 0.052 1.00 97.00 87 ILE A C 1
ATOM 691 O O . ILE A 1 87 ? -0.955 -8.269 0.803 1.00 97.00 87 ILE A O 1
ATOM 695 N N . GLY A 1 88 ? -0.210 -8.803 -1.236 1.00 97.19 88 GLY A N 1
ATOM 696 C CA . GLY A 1 88 ? -1.539 -8.811 -1.857 1.00 97.19 88 GLY A CA 1
ATOM 697 C C . GLY A 1 88 ? -2.489 -9.868 -1.287 1.00 97.19 88 GLY A C 1
ATOM 698 O O . GLY A 1 88 ? -3.697 -9.648 -1.243 1.00 97.19 88 GLY A O 1
ATOM 699 N N . GLN A 1 89 ? -1.966 -10.992 -0.790 1.00 97.94 89 GLN A N 1
ATOM 700 C CA . GLN A 1 89 ? -2.773 -12.040 -0.154 1.00 97.94 89 GLN A CA 1
ATOM 701 C C . GLN A 1 89 ? -3.364 -11.630 1.203 1.00 97.94 89 GLN A C 1
ATOM 703 O O . GLN A 1 89 ? -4.320 -12.260 1.647 1.00 97.94 89 GLN A O 1
ATOM 708 N N . THR A 1 90 ? -2.862 -10.560 1.830 1.00 97.88 90 THR A N 1
ATOM 709 C CA . THR A 1 90 ? -3.390 -10.063 3.116 1.00 97.88 90 THR A CA 1
ATOM 710 C C . THR A 1 90 ? -4.786 -9.446 3.019 1.00 97.88 90 THR A C 1
ATOM 712 O O . THR A 1 90 ? -5.443 -9.239 4.038 1.00 97.88 90 THR A O 1
ATOM 715 N N . GLY A 1 91 ? -5.252 -9.157 1.799 1.00 97.38 91 GLY A N 1
ATOM 716 C CA . GLY A 1 91 ? -6.564 -8.564 1.549 1.00 97.38 91 GLY A CA 1
ATOM 717 C C . GLY A 1 91 ? -6.575 -7.037 1.508 1.00 97.38 91 GLY A C 1
ATOM 718 O O . GLY A 1 91 ? -7.659 -6.458 1.545 1.00 97.38 91 GLY A O 1
ATOM 719 N N . VAL A 1 92 ? -5.405 -6.393 1.416 1.00 98.12 92 VAL A N 1
ATOM 720 C CA . VAL A 1 92 ? -5.324 -4.956 1.119 1.00 98.12 92 VAL A CA 1
ATOM 721 C C . VAL A 1 92 ? -5.952 -4.620 -0.235 1.00 98.12 92 VAL A C 1
ATOM 723 O O . VAL A 1 92 ? -5.822 -5.382 -1.194 1.00 98.12 92 VAL A O 1
ATOM 726 N N . ASP A 1 93 ? -6.600 -3.460 -0.332 1.00 98.38 93 ASP A N 1
ATOM 727 C CA . ASP A 1 93 ? -7.225 -3.002 -1.580 1.00 98.38 93 ASP A CA 1
ATOM 728 C C . ASP A 1 93 ? -6.179 -2.450 -2.569 1.00 98.38 93 ASP A C 1
ATOM 730 O O . ASP A 1 93 ? -6.315 -2.601 -3.785 1.00 98.38 93 ASP A O 1
ATOM 734 N N . PHE A 1 94 ? -5.112 -1.833 -2.048 1.00 97.94 94 PHE A N 1
ATOM 735 C CA . PHE A 1 94 ? -4.034 -1.224 -2.828 1.00 97.94 94 PHE A CA 1
ATOM 736 C C . PHE A 1 94 ? -2.648 -1.591 -2.285 1.00 97.94 94 PHE A C 1
ATOM 738 O O . PHE A 1 94 ? -2.455 -1.840 -1.095 1.00 97.94 94 PHE A O 1
ATOM 745 N N . ILE A 1 95 ? -1.655 -1.568 -3.173 1.00 97.75 95 ILE A N 1
ATOM 746 C CA . ILE A 1 95 ? -0.234 -1.633 -2.823 1.00 97.75 95 ILE A CA 1
ATOM 747 C C . ILE A 1 95 ? 0.463 -0.498 -3.564 1.00 97.75 95 ILE A C 1
ATOM 749 O O . ILE A 1 95 ? 0.355 -0.408 -4.791 1.00 97.75 95 ILE A O 1
ATOM 753 N N . SER A 1 96 ? 1.192 0.352 -2.847 1.00 95.56 96 SER A N 1
ATOM 754 C CA . SER A 1 96 ? 2.021 1.390 -3.455 1.00 95.56 96 SER A CA 1
ATOM 755 C C . SER A 1 96 ? 3.500 1.006 -3.430 1.00 95.56 96 SER A C 1
ATOM 757 O O . SER A 1 96 ? 4.025 0.461 -2.462 1.00 95.56 96 SER A O 1
ATOM 759 N N . SER A 1 97 ? 4.197 1.263 -4.542 1.00 92.88 97 SER A N 1
ATOM 760 C CA . SER A 1 97 ? 5.634 1.001 -4.669 1.00 92.88 97 SER A CA 1
ATOM 761 C C . SER A 1 97 ? 6.334 2.127 -5.422 1.00 92.88 97 SER A C 1
ATOM 763 O O . SER A 1 97 ? 6.117 2.335 -6.618 1.00 92.88 97 SER A O 1
ATOM 765 N N . GLY A 1 98 ? 7.232 2.829 -4.728 1.00 87.38 98 GLY A N 1
ATOM 766 C CA . GLY A 1 98 ? 8.089 3.855 -5.330 1.00 87.38 98 GLY A CA 1
ATOM 767 C C . GLY A 1 98 ? 9.158 3.294 -6.280 1.00 87.38 98 GLY A C 1
ATOM 768 O O . GLY A 1 98 ? 9.728 4.038 -7.079 1.00 87.38 98 GLY A O 1
ATOM 769 N N . ALA A 1 99 ? 9.433 1.984 -6.241 1.00 86.06 99 ALA A N 1
ATOM 770 C CA . ALA A 1 99 ? 10.397 1.344 -7.141 1.00 86.06 99 ALA A CA 1
ATOM 771 C C . ALA A 1 99 ? 9.967 1.447 -8.616 1.00 86.06 99 ALA A C 1
ATOM 773 O O . ALA A 1 99 ? 10.813 1.547 -9.505 1.00 86.06 99 ALA A O 1
ATOM 774 N N . LEU A 1 100 ? 8.653 1.506 -8.866 1.00 86.88 100 LEU A N 1
ATOM 775 C CA . LEU A 1 100 ? 8.066 1.614 -10.204 1.00 86.88 100 LEU A CA 1
ATOM 776 C C . LEU A 1 100 ? 8.367 2.939 -10.912 1.00 86.88 100 LEU A C 1
ATOM 778 O O . LEU A 1 100 ? 8.155 3.032 -12.117 1.00 86.88 100 LEU A O 1
ATOM 782 N N . THR A 1 101 ? 8.825 3.965 -10.193 1.00 87.25 101 THR A N 1
ATOM 783 C CA . THR A 1 101 ? 9.081 5.293 -10.769 1.00 87.25 101 THR A CA 1
ATOM 784 C C . THR A 1 101 ? 10.517 5.760 -10.574 1.00 87.25 101 THR A C 1
ATOM 786 O O . THR A 1 101 ? 11.067 6.367 -11.489 1.00 87.25 101 THR A O 1
ATOM 789 N N . HIS A 1 102 ? 11.158 5.455 -9.441 1.00 82.19 102 HIS A N 1
ATOM 790 C CA . HIS A 1 102 ? 12.522 5.929 -9.168 1.00 82.19 102 HIS A CA 1
ATOM 791 C C . HIS A 1 102 ? 13.632 4.932 -9.555 1.00 82.19 102 HIS A C 1
ATOM 793 O O . HIS A 1 102 ? 14.792 5.327 -9.648 1.00 82.19 102 HIS A O 1
ATOM 799 N N . SER A 1 103 ? 13.302 3.658 -9.807 1.00 76.94 103 SER A N 1
ATOM 800 C CA . SER A 1 103 ? 14.281 2.591 -10.100 1.00 76.94 103 SER A CA 1
ATOM 801 C C . SER A 1 103 ? 13.993 1.849 -11.408 1.00 76.94 103 SER A C 1
ATOM 803 O O . SER A 1 103 ? 14.299 0.665 -11.547 1.00 76.94 103 SER A O 1
ATOM 805 N N . VAL A 1 104 ? 13.378 2.524 -12.382 1.00 82.31 104 VAL A N 1
ATOM 806 C CA . VAL A 1 104 ? 12.956 1.886 -13.635 1.00 82.31 104 VAL A CA 1
ATOM 807 C C . VAL A 1 104 ? 14.162 1.509 -14.492 1.00 82.31 104 VAL A C 1
ATOM 809 O O . VAL A 1 104 ? 15.001 2.346 -14.826 1.00 82.31 104 VAL A O 1
ATOM 812 N N . LYS A 1 105 ? 14.206 0.248 -14.929 1.00 85.38 105 LYS A N 1
ATOM 813 C CA . LYS A 1 105 ? 15.086 -0.180 -16.016 1.00 85.38 105 LYS A CA 1
ATOM 814 C C . LYS A 1 105 ? 14.454 0.235 -17.342 1.00 85.38 105 LYS A C 1
ATOM 816 O O . LYS A 1 105 ? 13.391 -0.270 -17.699 1.00 85.38 105 LYS A O 1
ATOM 821 N N . ALA A 1 106 ? 15.097 1.155 -18.059 1.00 90.69 106 ALA A N 1
ATOM 822 C CA . ALA A 1 106 ? 14.631 1.574 -19.377 1.00 90.69 106 ALA A CA 1
ATOM 823 C C . ALA A 1 106 ? 14.533 0.366 -20.321 1.00 90.69 106 ALA A C 1
ATOM 825 O O . ALA A 1 106 ? 15.425 -0.487 -20.350 1.00 90.69 106 ALA A O 1
ATOM 826 N N . LEU A 1 107 ? 13.438 0.298 -21.081 1.00 92.00 107 LEU A N 1
ATOM 827 C CA . LEU A 1 107 ? 13.278 -0.714 -22.115 1.00 92.00 107 LEU A CA 1
ATOM 828 C C . LEU A 1 107 ? 14.251 -0.408 -23.258 1.00 92.00 107 LEU A C 1
ATOM 830 O O . LEU A 1 107 ? 14.313 0.728 -23.727 1.00 92.00 107 LEU A O 1
ATOM 834 N N . ASP A 1 108 ? 14.991 -1.419 -23.707 1.00 93.19 108 ASP A N 1
ATOM 835 C CA . ASP A 1 108 ? 15.854 -1.291 -24.878 1.00 93.19 108 ASP A CA 1
ATOM 836 C C . ASP A 1 108 ? 14.992 -1.335 -26.147 1.00 93.19 108 ASP A C 1
ATOM 838 O O . ASP A 1 108 ? 14.416 -2.368 -26.495 1.00 93.19 108 ASP A O 1
ATOM 842 N N . ILE A 1 109 ? 14.839 -0.181 -26.796 1.00 95.00 109 ILE A N 1
ATOM 843 C CA . ILE A 1 109 ? 13.996 -0.005 -27.978 1.00 95.00 109 ILE A CA 1
ATOM 844 C C . ILE A 1 109 ? 14.876 0.509 -29.115 1.00 95.00 109 ILE A C 1
ATOM 846 O O . ILE A 1 109 ? 15.537 1.537 -28.985 1.00 95.00 109 ILE A O 1
ATOM 850 N N . SER A 1 110 ? 14.824 -0.165 -30.266 1.00 93.38 110 SER A N 1
ATOM 851 C CA . SER A 1 110 ? 15.472 0.294 -31.498 1.00 93.38 110 SER A CA 1
ATOM 852 C C . SER A 1 110 ? 14.451 0.484 -32.618 1.00 93.38 110 SER A C 1
ATOM 854 O O . SER A 1 110 ? 13.562 -0.342 -32.827 1.00 93.38 110 SER A O 1
ATOM 856 N N . LEU A 1 111 ? 14.582 1.588 -33.356 1.00 92.31 111 LEU A N 1
ATOM 857 C CA . LEU A 1 111 ? 13.818 1.841 -34.573 1.00 92.31 111 LEU A CA 1
ATOM 858 C C . LEU A 1 111 ? 14.622 1.330 -35.771 1.00 92.31 111 LEU A C 1
ATOM 860 O O . LEU A 1 111 ? 15.696 1.849 -36.070 1.00 92.31 111 LEU A O 1
ATOM 864 N N . LYS A 1 112 ? 14.085 0.337 -36.481 1.00 90.56 112 LYS A N 1
ATOM 865 C CA . LYS A 1 112 ? 14.631 -0.114 -37.765 1.00 90.56 112 LYS A CA 1
ATOM 866 C C . LYS A 1 112 ? 13.856 0.553 -38.891 1.00 90.56 112 LYS A C 1
ATOM 868 O O . LYS A 1 112 ? 12.647 0.368 -38.998 1.00 90.56 112 LYS A O 1
ATOM 873 N N . ILE A 1 113 ? 14.556 1.332 -39.706 1.00 90.25 113 ILE A N 1
ATOM 874 C CA . ILE A 1 113 ? 13.978 2.014 -40.863 1.00 90.25 113 ILE A CA 1
ATOM 875 C C . ILE A 1 113 ? 14.408 1.266 -42.118 1.00 90.25 113 ILE A C 1
ATOM 877 O O . ILE A 1 113 ? 15.601 1.088 -42.354 1.00 90.25 113 ILE A O 1
ATOM 881 N N . ASP A 1 114 ? 13.433 0.873 -42.930 1.00 91.88 114 ASP A N 1
ATOM 882 C CA . ASP A 1 114 ? 13.678 0.501 -44.318 1.00 91.88 114 ASP A CA 1
ATOM 883 C C . ASP A 1 114 ? 13.833 1.789 -45.139 1.00 91.88 114 ASP A C 1
ATOM 885 O O . ASP A 1 114 ? 12.870 2.528 -45.379 1.00 91.88 114 ASP A O 1
ATOM 889 N N . THR A 1 115 ? 15.075 2.103 -45.500 1.00 90.19 115 THR A N 1
ATOM 890 C CA . THR A 1 115 ? 15.416 3.338 -46.211 1.00 90.19 115 THR A CA 1
ATOM 891 C C . THR A 1 115 ? 14.916 3.331 -47.652 1.00 90.19 115 THR A C 1
ATOM 893 O O . THR A 1 115 ? 14.567 4.393 -48.168 1.00 90.19 115 THR A O 1
ATOM 896 N N . GLU A 1 116 ? 14.807 2.168 -48.296 1.00 90.94 116 GLU A N 1
ATOM 897 C CA . GLU A 1 116 ? 14.281 2.061 -49.658 1.00 90.94 116 GLU A CA 1
ATOM 898 C C . GLU A 1 116 ? 12.781 2.352 -49.681 1.00 90.94 116 GLU A C 1
ATOM 900 O O . GLU A 1 116 ? 12.319 3.189 -50.466 1.00 90.94 116 GLU A O 1
ATOM 905 N N . LEU A 1 117 ? 12.025 1.745 -48.763 1.00 87.06 117 LEU A N 1
ATOM 906 C CA . LEU A 1 117 ? 10.598 2.017 -48.601 1.00 87.06 117 LEU A CA 1
ATOM 907 C C . LEU A 1 117 ? 10.344 3.488 -48.236 1.00 87.06 117 LEU A C 1
ATOM 909 O O . LEU A 1 117 ? 9.451 4.128 -48.800 1.00 87.06 117 LEU A O 1
ATOM 913 N N . ALA A 1 118 ? 11.150 4.055 -47.334 1.00 85.88 118 ALA A N 1
ATOM 914 C CA . ALA A 1 118 ? 11.035 5.458 -46.938 1.00 85.88 118 ALA A CA 1
ATOM 915 C C . ALA A 1 118 ? 11.238 6.415 -48.128 1.00 85.88 118 ALA A C 1
ATOM 917 O O . ALA A 1 118 ? 10.457 7.355 -48.311 1.00 85.88 118 ALA A O 1
ATOM 918 N N . LEU A 1 119 ? 12.231 6.149 -48.985 1.00 88.00 119 LEU A N 1
ATOM 919 C CA . LEU A 1 119 ? 12.481 6.936 -50.196 1.00 88.00 119 LEU A CA 1
ATOM 920 C C . LEU A 1 119 ? 11.345 6.797 -51.222 1.00 88.00 119 LEU A C 1
ATOM 922 O O . LEU A 1 119 ? 10.954 7.794 -51.836 1.00 88.00 119 LEU A O 1
ATOM 926 N N . GLN A 1 120 ? 10.778 5.598 -51.397 1.00 86.88 120 GLN A N 1
ATOM 927 C CA . GLN A 1 120 ? 9.625 5.383 -52.282 1.00 86.88 120 GLN A CA 1
ATOM 928 C C . GLN A 1 120 ? 8.399 6.195 -51.833 1.00 86.88 120 GLN A C 1
ATOM 930 O O . GLN A 1 120 ? 7.759 6.868 -52.648 1.00 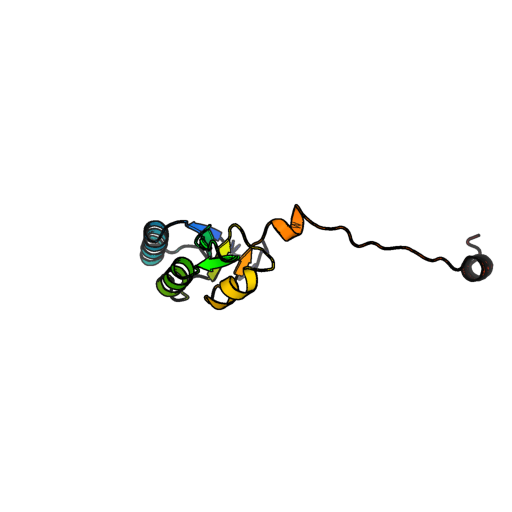86.88 120 GLN A O 1
ATOM 935 N N . VAL A 1 121 ? 8.090 6.190 -50.533 1.00 86.31 121 VAL A N 1
ATOM 936 C CA . VAL A 1 121 ? 6.970 6.959 -49.965 1.00 86.31 121 VAL A CA 1
ATOM 937 C C . VAL A 1 121 ? 7.220 8.468 -50.051 1.00 86.31 121 VAL A C 1
ATOM 939 O O . VAL A 1 121 ? 6.314 9.219 -50.428 1.00 86.31 121 VAL A O 1
ATOM 942 N N . GLY A 1 122 ? 8.442 8.929 -49.764 1.00 85.31 122 GLY A N 1
ATOM 943 C CA . GLY A 1 122 ? 8.820 10.343 -49.868 1.00 85.31 122 GLY A CA 1
ATOM 944 C C . GLY A 1 122 ? 8.634 10.900 -51.283 1.00 85.31 122 GLY A C 1
ATOM 945 O O . GLY A 1 122 ? 7.989 11.936 -51.465 1.00 85.31 122 GLY A O 1
ATOM 946 N N . ARG A 1 123 ? 9.083 10.150 -52.301 1.00 87.81 123 ARG A N 1
ATOM 947 C CA . ARG A 1 123 ? 8.884 10.496 -53.721 1.00 87.81 123 ARG A CA 1
ATOM 948 C C . ARG A 1 123 ? 7.403 10.530 -54.110 1.00 87.81 123 ARG A C 1
ATOM 950 O O . ARG A 1 123 ? 6.979 11.455 -54.797 1.00 87.81 123 ARG A O 1
ATOM 957 N N . ARG A 1 124 ? 6.593 9.570 -53.640 1.00 84.44 124 ARG A N 1
ATOM 958 C CA . ARG A 1 124 ? 5.140 9.518 -53.909 1.00 84.44 124 ARG A CA 1
ATOM 959 C C . ARG A 1 124 ? 4.377 10.689 -53.280 1.00 84.44 124 ARG A C 1
ATOM 961 O O . ARG A 1 124 ? 3.388 11.145 -53.845 1.00 84.44 124 ARG A O 1
ATOM 968 N N . THR A 1 125 ? 4.819 11.164 -52.117 1.00 87.88 125 THR A N 1
ATOM 969 C CA . THR A 1 125 ? 4.134 12.214 -51.342 1.00 87.88 125 THR A CA 1
ATOM 970 C C . THR A 1 125 ? 4.674 13.628 -51.585 1.00 87.88 125 THR A C 1
ATOM 972 O O . THR A 1 125 ? 4.108 14.573 -51.040 1.00 87.88 125 THR A O 1
ATOM 975 N N . LYS A 1 126 ? 5.716 13.795 -52.419 1.00 77.94 126 LYS A N 1
ATOM 976 C CA . LYS A 1 126 ? 6.415 15.073 -52.685 1.00 77.94 126 LYS A CA 1
ATOM 977 C C . LYS A 1 126 ? 6.948 15.761 -51.416 1.00 77.94 126 LYS A C 1
ATOM 979 O O . LYS A 1 126 ? 6.940 16.985 -51.324 1.00 77.94 126 LYS A O 1
ATOM 984 N N . ARG A 1 127 ? 7.357 14.975 -50.416 1.00 70.38 127 ARG A N 1
ATOM 985 C CA . ARG A 1 127 ? 7.885 15.470 -49.126 1.00 70.38 127 ARG A CA 1
ATOM 986 C C . ARG A 1 127 ? 9.401 15.294 -48.972 1.00 70.38 127 ARG A C 1
ATOM 988 O O . ARG A 1 127 ? 9.914 15.509 -47.879 1.00 70.38 127 ARG A O 1
ATOM 995 N N . ALA A 1 128 ? 10.080 14.873 -50.036 1.00 57.78 128 ALA A N 1
ATOM 996 C CA . ALA A 1 128 ? 11.528 14.700 -50.120 1.00 57.78 128 ALA A CA 1
ATOM 997 C C . ALA A 1 128 ? 12.110 15.669 -51.150 1.00 57.78 128 ALA A C 1
ATOM 999 O O . ALA A 1 128 ? 11.386 15.949 -52.136 1.00 57.78 128 ALA A O 1
#

Sequence (128 aa):
MMKVQVDGVFRFDSQVETRTFEEIEKVLEYASQTKTSLTRIMLDNMVVPLPNGDVDVSMLEQAVKLIDRRFETEASGNVTLETVHKIGQTGVDFISSGALTHSVKALDISLKIDTELALQVGRRTKRA

Secondary structure (DSSP, 8-state):
---EEETTEEE--EEEEE-SHHHHHHHHHHHHHS---EEEEEEES--EE-TTS-EE-HHHHHHHHHHTTSSEEEEESS--TTTHHHHHHTT-SEE--THHHHS-----------HHHHHHHHHHHT--

Radius of gyration: 23.82 Å; chains: 1; bounding box: 40×37×72 Å